Protein AF-A0A1V5CFF1-F1 (afdb_monomer_lite)

pLDDT: mean 86.04, std 8.47, range [60.38, 94.56]

Sequence (68 aa):
MAREFSQERPFTITLAGISLASISKGYFEQDFTCVEGSSGYLEFGYFRGSLREVKSVKKGDPVTVKLD

Secondary structure (DSSP, 8-state):
-HHHHHTT--EEEEETTEEES--BSSTTSSSEEEEE-TTSSEEEEETTS-HHHHH---TT--EEEEE-

Radius of gyration: 11.89 Å; chains: 1; bounding box: 25×24×29 Å

Structure (mmCIF, N/CA/C/O backbone):
data_AF-A0A1V5CFF1-F1
#
_entry.id   AF-A0A1V5CFF1-F1
#
loop_
_atom_site.group_PDB
_atom_site.id
_atom_site.type_symbol
_atom_site.label_atom_id
_atom_site.label_alt_id
_atom_site.label_comp_id
_atom_site.label_asym_id
_atom_site.label_entity_id
_atom_site.label_seq_id
_atom_site.pdbx_PDB_ins_code
_atom_site.Cartn_x
_atom_site.Cartn_y
_atom_site.Cartn_z
_atom_site.occupancy
_atom_site.B_iso_or_equiv
_atom_site.auth_seq_id
_atom_site.auth_comp_id
_atom_site.auth_asym_id
_atom_site.auth_atom_id
_atom_site.pdbx_PDB_model_num
ATOM 1 N N . MET A 1 1 ? 10.226 -8.070 -9.527 1.00 60.38 1 MET A N 1
ATOM 2 C CA . M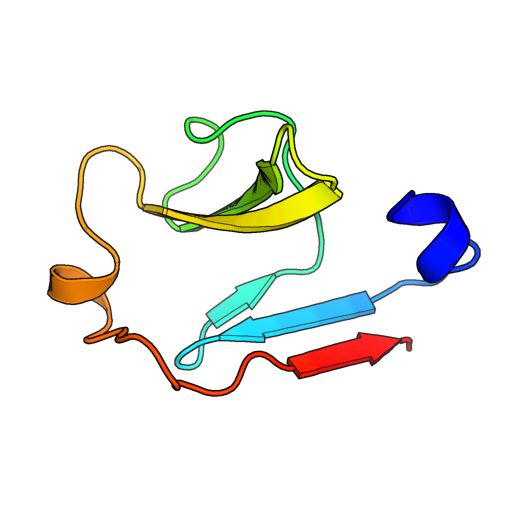ET A 1 1 ? 9.215 -8.764 -8.699 1.00 60.38 1 MET A CA 1
ATOM 3 C C . MET A 1 1 ? 7.767 -8.403 -9.044 1.00 60.38 1 MET A C 1
ATOM 5 O O . MET A 1 1 ? 7.092 -9.244 -9.618 1.00 60.38 1 MET A O 1
ATOM 9 N N . ALA A 1 2 ? 7.258 -7.189 -8.784 1.00 60.66 2 ALA A N 1
ATOM 10 C CA . ALA A 1 2 ? 5.839 -6.888 -9.062 1.00 60.66 2 ALA A CA 1
ATOM 11 C C . ALA A 1 2 ? 5.445 -6.978 -10.552 1.00 60.66 2 ALA A C 1
ATOM 13 O O . ALA A 1 2 ? 4.388 -7.506 -10.881 1.00 60.66 2 ALA A O 1
ATOM 14 N N . ARG A 1 3 ? 6.329 -6.535 -11.458 1.00 62.19 3 ARG A N 1
ATOM 15 C CA . ARG A 1 3 ? 6.154 -6.697 -12.915 1.00 62.19 3 ARG A CA 1
ATOM 16 C C . ARG A 1 3 ? 6.165 -8.156 -13.375 1.00 62.19 3 ARG A C 1
ATOM 18 O O . ARG A 1 3 ? 5.461 -8.505 -14.314 1.00 62.19 3 ARG A O 1
ATOM 25 N N . GLU A 1 4 ? 6.958 -8.996 -12.713 1.00 67.56 4 GLU A N 1
ATOM 26 C CA . GLU A 1 4 ? 7.017 -10.435 -12.997 1.00 67.56 4 GLU A CA 1
ATOM 27 C C . GLU A 1 4 ? 5.757 -11.137 -12.486 1.00 67.56 4 GLU A C 1
ATOM 29 O O . GLU A 1 4 ? 5.189 -11.961 -13.197 1.00 67.56 4 GLU A O 1
ATOM 34 N N . PHE A 1 5 ? 5.276 -10.759 -11.295 1.00 70.94 5 PHE A N 1
ATOM 35 C CA . PHE A 1 5 ? 4.009 -11.243 -10.748 1.00 70.94 5 PHE A CA 1
ATOM 36 C C . PHE A 1 5 ? 2.825 -10.863 -11.642 1.00 70.94 5 PHE A C 1
ATOM 38 O O . PHE A 1 5 ? 1.997 -11.715 -11.953 1.00 70.94 5 PHE A O 1
ATOM 45 N N . SER A 1 6 ? 2.751 -9.602 -12.078 1.00 74.12 6 SER A N 1
ATOM 46 C CA . SER A 1 6 ? 1.647 -9.151 -12.925 1.00 74.12 6 SER A CA 1
ATOM 47 C C . SER A 1 6 ? 1.768 -9.620 -14.373 1.00 74.12 6 SER A C 1
ATOM 49 O O . SER A 1 6 ? 0.810 -9.473 -15.122 1.00 74.12 6 SER A O 1
ATOM 51 N N . GLN A 1 7 ? 2.912 -10.181 -14.786 1.00 80.69 7 GLN A N 1
ATOM 52 C CA . GLN A 1 7 ? 3.214 -10.494 -16.189 1.00 80.69 7 GLN A CA 1
ATOM 53 C C . GLN A 1 7 ? 2.950 -9.296 -17.112 1.00 80.69 7 GLN A C 1
ATOM 55 O O . GLN A 1 7 ? 2.365 -9.439 -18.183 1.00 80.69 7 GLN A O 1
ATOM 60 N N . GLU A 1 8 ? 3.306 -8.099 -16.641 1.00 79.81 8 GLU A N 1
ATOM 61 C CA . GLU A 1 8 ? 3.021 -6.818 -17.305 1.00 79.81 8 GLU A CA 1
ATOM 62 C C . GLU A 1 8 ? 1.528 -6.509 -17.532 1.00 79.81 8 GLU A C 1
ATOM 64 O O . GLU A 1 8 ? 1.193 -5.534 -18.205 1.00 79.81 8 GLU A O 1
ATOM 69 N N . ARG A 1 9 ? 0.615 -7.278 -16.927 1.00 83.38 9 ARG A N 1
ATOM 70 C CA . ARG A 1 9 ? -0.820 -6.990 -16.956 1.00 83.38 9 ARG A CA 1
ATOM 71 C C . ARG A 1 9 ? -1.171 -5.857 -15.995 1.00 83.38 9 ARG A C 1
ATOM 73 O O . ARG A 1 9 ? -0.510 -5.710 -14.956 1.00 83.38 9 ARG A O 1
ATOM 80 N N . PRO A 1 10 ? -2.224 -5.084 -16.307 1.00 88.19 10 PRO A N 1
ATOM 81 C CA . PRO A 1 10 ? -2.837 -4.189 -15.344 1.00 88.19 10 PRO A CA 1
ATOM 82 C C . PRO A 1 10 ? -3.285 -4.962 -14.104 1.00 88.19 10 PRO A C 1
ATOM 84 O O . PRO A 1 10 ? -3.671 -6.132 -14.167 1.00 88.19 10 PRO A O 1
ATOM 87 N N . PHE A 1 11 ? -3.212 -4.296 -12.963 1.00 90.38 11 PHE A N 1
ATOM 88 C CA . PHE A 1 11 ? -3.687 -4.845 -11.711 1.00 90.38 11 PHE A CA 1
ATOM 89 C C . PHE A 1 11 ? -4.273 -3.740 -10.849 1.00 90.38 11 PHE A C 1
ATOM 91 O O . PHE A 1 11 ? -3.916 -2.568 -10.972 1.00 90.38 11 PHE A O 1
ATOM 98 N N . THR A 1 12 ? -5.136 -4.140 -9.926 1.00 92.81 12 THR A N 1
ATOM 99 C CA . THR A 1 12 ? -5.683 -3.261 -8.899 1.00 92.81 12 THR A CA 1
ATOM 100 C C . THR A 1 12 ? -5.370 -3.832 -7.526 1.00 92.81 12 THR A C 1
ATOM 102 O O . THR A 1 12 ? -5.677 -4.990 -7.234 1.00 92.81 12 THR A O 1
ATOM 105 N N . ILE A 1 13 ? -4.762 -3.009 -6.676 1.0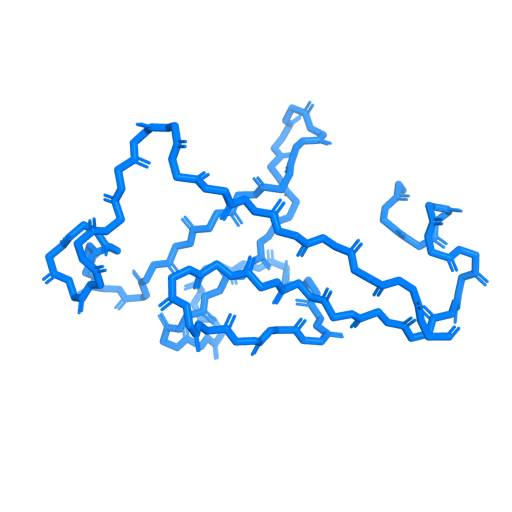0 92.56 13 ILE A N 1
ATOM 106 C CA . ILE A 1 13 ? -4.558 -3.285 -5.257 1.00 92.56 13 ILE A CA 1
ATOM 107 C C . ILE A 1 13 ? -5.654 -2.565 -4.481 1.00 92.56 13 ILE A C 1
ATOM 109 O O . ILE A 1 13 ? -5.834 -1.358 -4.641 1.00 92.56 13 ILE A O 1
ATOM 113 N N . THR A 1 14 ? -6.355 -3.287 -3.612 1.00 94.06 14 THR A N 1
ATOM 114 C CA . THR A 1 14 ? -7.410 -2.732 -2.764 1.00 94.06 14 THR A CA 1
ATOM 115 C C . THR A 1 14 ? -7.101 -2.952 -1.286 1.00 94.06 14 THR A C 1
ATOM 117 O O . THR A 1 14 ? -6.861 -4.082 -0.857 1.00 94.06 14 THR A O 1
ATOM 120 N N . LEU A 1 15 ? -7.152 -1.870 -0.503 1.00 93.88 15 LEU A N 1
ATOM 121 C CA . LEU A 1 15 ? -7.001 -1.861 0.958 1.00 93.88 15 LEU A CA 1
ATOM 122 C C . LEU A 1 15 ? -7.914 -0.786 1.556 1.00 93.88 15 LEU A C 1
ATOM 124 O O . LEU A 1 15 ? -7.849 0.370 1.149 1.00 93.88 15 LEU A O 1
ATOM 128 N N . ALA A 1 16 ? -8.751 -1.152 2.533 1.00 91.50 16 ALA A N 1
ATOM 129 C CA . ALA A 1 16 ? -9.629 -0.218 3.256 1.00 91.50 16 ALA A CA 1
ATOM 130 C C . ALA A 1 16 ? -10.421 0.749 2.340 1.00 91.50 16 ALA A C 1
ATOM 132 O O . ALA A 1 16 ? -10.538 1.947 2.607 1.00 91.50 16 ALA A O 1
ATOM 133 N N . GLY A 1 17 ? -10.938 0.224 1.221 1.00 89.25 17 GLY A N 1
ATOM 134 C CA . GLY A 1 17 ? -11.707 0.983 0.227 1.00 89.25 17 GLY A CA 1
ATOM 135 C C . GLY A 1 17 ? -10.879 1.882 -0.701 1.00 89.25 17 GLY A C 1
ATOM 136 O O . GLY A 1 17 ? -11.450 2.557 -1.551 1.00 89.25 17 GLY A O 1
ATOM 137 N N . ILE A 1 18 ? -9.552 1.900 -0.568 1.00 90.50 18 ILE A N 1
ATOM 138 C CA . ILE A 1 18 ? -8.638 2.569 -1.501 1.00 90.50 18 ILE A CA 1
ATOM 139 C C . ILE A 1 18 ? -8.300 1.599 -2.622 1.00 90.50 18 ILE A C 1
ATOM 141 O O . ILE A 1 18 ? -8.063 0.423 -2.352 1.00 90.50 18 ILE A O 1
ATOM 145 N N . SER A 1 19 ? -8.241 2.100 -3.854 1.00 91.69 19 SER A N 1
ATOM 146 C CA . SER A 1 19 ? -7.771 1.346 -5.017 1.00 91.69 19 SER A CA 1
ATOM 147 C C . SER A 1 19 ? -6.534 2.012 -5.606 1.00 91.69 19 SER A C 1
ATOM 149 O O . SER A 1 19 ? -6.534 3.220 -5.833 1.00 91.69 19 SER A O 1
ATOM 151 N N . LEU A 1 20 ? -5.489 1.223 -5.842 1.00 90.31 20 LEU A N 1
ATOM 152 C CA . LEU A 1 20 ? -4.218 1.654 -6.421 1.00 90.31 20 LEU A CA 1
ATOM 153 C C . LEU A 1 20 ? -3.909 0.781 -7.640 1.00 90.31 20 LEU A C 1
ATOM 155 O O . LEU A 1 20 ? -3.995 -0.442 -7.557 1.00 90.31 20 LEU A O 1
ATOM 159 N N . ALA A 1 21 ? -3.529 1.407 -8.753 1.00 88.75 21 ALA A N 1
ATOM 160 C CA . ALA A 1 21 ? -3.192 0.722 -10.009 1.00 88.75 21 ALA A CA 1
ATOM 161 C C . ALA A 1 21 ? -1.679 0.711 -10.306 1.00 88.75 21 ALA A C 1
ATOM 163 O O . ALA A 1 21 ? -1.244 0.323 -11.388 1.00 88.75 21 ALA A O 1
ATOM 164 N N . SER A 1 22 ? -0.862 1.182 -9.362 1.00 86.00 22 SER A N 1
ATOM 165 C CA . SER A 1 22 ? 0.586 1.287 -9.518 1.00 86.00 22 SER A CA 1
ATOM 166 C C . SER A 1 22 ? 1.304 1.105 -8.188 1.00 86.00 22 SER A C 1
ATOM 168 O O . SER A 1 22 ? 0.758 1.404 -7.127 1.00 86.00 22 SER A O 1
ATOM 170 N N . ILE A 1 23 ? 2.558 0.666 -8.273 1.00 87.81 23 ILE A N 1
ATOM 171 C CA . ILE A 1 23 ? 3.498 0.644 -7.154 1.00 87.81 23 ILE A CA 1
ATOM 172 C C . ILE A 1 23 ? 4.482 1.792 -7.374 1.00 87.81 23 ILE A C 1
ATOM 174 O O . ILE A 1 23 ? 5.129 1.874 -8.421 1.00 87.81 23 ILE A O 1
ATOM 178 N N . SER A 1 24 ? 4.556 2.688 -6.402 1.00 85.81 24 SER A N 1
ATOM 179 C CA . SER A 1 24 ? 5.425 3.861 -6.404 1.00 85.81 24 SER A CA 1
ATOM 180 C C . SER A 1 24 ? 6.847 3.515 -5.980 1.00 85.81 24 SER A C 1
ATOM 182 O O . SER A 1 24 ? 7.093 2.527 -5.286 1.00 85.81 24 SER A O 1
ATOM 184 N N . LYS A 1 25 ? 7.799 4.372 -6.364 1.00 81.50 25 LYS A N 1
ATOM 185 C CA . LYS A 1 25 ? 9.212 4.233 -5.968 1.00 81.50 25 LYS A CA 1
ATOM 186 C C . LYS A 1 25 ? 9.510 4.811 -4.584 1.00 81.50 25 LYS A C 1
ATOM 188 O O . LYS A 1 25 ? 10.590 4.577 -4.049 1.00 81.50 25 LYS A O 1
ATOM 193 N N . GLY A 1 26 ? 8.579 5.569 -4.008 1.00 78.19 26 GLY A N 1
ATOM 194 C CA . GLY A 1 26 ? 8.733 6.171 -2.691 1.00 78.19 26 GLY A CA 1
ATOM 195 C C . GLY A 1 26 ? 7.430 6.742 -2.144 1.00 78.19 26 GLY A C 1
ATOM 196 O O . GLY A 1 26 ? 6.493 7.019 -2.883 1.00 78.19 26 GLY A O 1
ATOM 197 N N . TYR A 1 27 ? 7.398 6.946 -0.828 1.00 76.06 27 TYR A N 1
ATOM 198 C CA . TYR A 1 27 ? 6.223 7.355 -0.044 1.00 76.06 27 TYR A CA 1
ATOM 199 C C . TYR A 1 27 ? 5.758 8.810 -0.224 1.00 76.06 27 TYR A C 1
ATOM 201 O O . TYR A 1 27 ? 4.826 9.242 0.448 1.00 76.06 27 TYR A O 1
ATOM 209 N N . PHE A 1 28 ? 6.440 9.595 -1.055 1.00 73.19 28 PHE A N 1
ATOM 210 C CA . PHE A 1 28 ? 6.232 11.042 -1.184 1.00 73.19 28 PHE A CA 1
ATOM 211 C C . PHE A 1 28 ? 5.477 11.445 -2.452 1.00 73.19 28 PHE A C 1
ATOM 213 O O . PHE A 1 28 ? 5.269 12.631 -2.684 1.00 73.19 28 PHE A O 1
ATOM 220 N N . GLU A 1 29 ? 5.101 10.482 -3.291 1.00 65.25 29 GLU A N 1
ATOM 221 C CA . GLU A 1 29 ? 4.496 10.775 -4.590 1.00 65.25 29 GLU A CA 1
ATOM 222 C C . GLU A 1 29 ? 2.999 11.095 -4.480 1.00 65.25 29 GLU A C 1
ATOM 224 O O . GLU A 1 29 ? 2.487 11.858 -5.297 1.00 65.25 29 GLU A O 1
ATOM 229 N N . GLN A 1 30 ? 2.290 10.522 -3.498 1.00 74.06 30 GLN A N 1
ATOM 230 C CA . GLN A 1 30 ? 0.832 10.623 -3.360 1.00 74.06 30 GLN A CA 1
ATOM 231 C C . GLN A 1 30 ? 0.391 10.514 -1.894 1.00 74.06 30 GLN A C 1
ATOM 233 O O . GLN A 1 30 ? 1.105 9.950 -1.063 1.00 74.06 30 GLN A O 1
ATOM 238 N N . ASP A 1 31 ? -0.824 10.989 -1.594 1.00 81.88 31 ASP A N 1
ATOM 239 C CA . ASP A 1 31 ? -1.430 10.873 -0.262 1.00 81.88 31 ASP A CA 1
ATOM 240 C C . ASP A 1 31 ? -1.464 9.416 0.206 1.00 81.88 31 ASP A C 1
ATOM 242 O O . ASP A 1 31 ? -0.972 9.120 1.286 1.00 81.88 31 ASP A O 1
ATOM 246 N N . PHE A 1 32 ? -1.962 8.493 -0.625 1.00 86.69 32 PHE A N 1
ATOM 247 C CA . PHE A 1 32 ? -1.910 7.049 -0.387 1.00 86.69 32 PHE A CA 1
ATOM 248 C C . PHE A 1 32 ? -0.917 6.408 -1.339 1.00 86.69 32 PHE A C 1
ATOM 250 O O . PHE A 1 32 ? -1.060 6.520 -2.553 1.00 86.69 32 PHE A O 1
ATOM 257 N N . THR A 1 33 ? 0.060 5.697 -0.790 1.00 89.56 33 THR A N 1
ATOM 258 C CA . THR A 1 33 ? 1.121 5.097 -1.594 1.00 89.56 33 THR A CA 1
ATOM 259 C C . THR A 1 33 ? 1.251 3.610 -1.289 1.00 89.56 33 THR A C 1
ATOM 261 O O . THR A 1 33 ? 1.228 3.207 -0.125 1.00 89.56 33 THR A O 1
ATOM 264 N N . CYS A 1 34 ? 1.422 2.806 -2.338 1.00 90.00 34 CYS A N 1
ATOM 265 C CA . CYS A 1 34 ? 1.923 1.440 -2.238 1.00 90.00 34 CYS A CA 1
ATOM 266 C C . CYS A 1 34 ? 3.342 1.397 -2.807 1.00 90.00 34 CYS A C 1
ATOM 268 O O . CYS A 1 34 ? 3.562 1.878 -3.917 1.00 90.00 34 CYS A O 1
ATOM 270 N N . VAL A 1 35 ? 4.292 0.846 -2.057 1.00 90.12 35 VAL A N 1
ATOM 271 C CA . VAL A 1 35 ? 5.687 0.675 -2.485 1.00 90.12 35 VAL A CA 1
ATOM 272 C C . VAL A 1 35 ? 6.116 -0.779 -2.328 1.00 90.12 35 VAL A C 1
ATOM 274 O O . VAL A 1 35 ? 5.503 -1.548 -1.588 1.00 90.12 35 VAL A O 1
ATOM 277 N N . GLU A 1 36 ? 7.193 -1.155 -3.009 1.00 89.31 36 GLU A N 1
ATOM 278 C CA . GLU A 1 36 ? 7.896 -2.407 -2.738 1.00 89.31 36 GLU A CA 1
ATOM 279 C C . GLU A 1 36 ? 8.889 -2.179 -1.591 1.00 89.31 36 GLU A C 1
ATOM 281 O O . GLU A 1 36 ? 9.823 -1.383 -1.708 1.00 89.31 36 GLU A O 1
ATOM 286 N N . GLY A 1 37 ? 8.657 -2.849 -0.464 1.00 87.12 37 GLY A N 1
ATOM 287 C CA . GLY A 1 37 ? 9.544 -2.823 0.692 1.00 87.12 37 GLY A CA 1
ATOM 288 C C . GLY A 1 37 ? 10.841 -3.584 0.436 1.00 87.12 37 GLY A C 1
ATOM 289 O O . GLY A 1 37 ? 10.908 -4.488 -0.397 1.00 87.12 37 GLY A O 1
ATOM 290 N N . SER A 1 38 ? 11.879 -3.293 1.221 1.00 86.88 38 SER A N 1
ATOM 291 C CA . SER 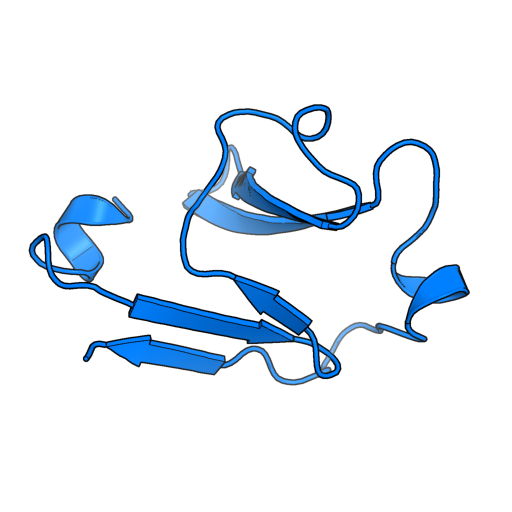A 1 38 ? 13.201 -3.935 1.089 1.00 86.88 38 SER A CA 1
ATOM 292 C C . SER A 1 38 ? 13.192 -5.455 1.304 1.00 86.88 38 SER A C 1
ATOM 294 O O . SER A 1 38 ? 14.135 -6.141 0.920 1.00 86.88 38 SER A O 1
ATOM 296 N N . SER A 1 39 ? 12.128 -5.984 1.909 1.00 87.44 39 SER A N 1
ATOM 297 C CA . SER A 1 39 ? 11.906 -7.412 2.152 1.00 87.44 39 SER A CA 1
ATOM 298 C C . SER A 1 39 ? 11.102 -8.117 1.046 1.00 87.44 39 SER A C 1
ATOM 300 O O . SER A 1 39 ? 10.793 -9.298 1.189 1.00 87.44 39 SER A O 1
ATOM 302 N N . GLY A 1 40 ? 10.762 -7.419 -0.045 1.00 84.81 40 GLY A N 1
ATOM 303 C CA . GLY A 1 40 ? 10.002 -7.971 -1.176 1.00 84.81 40 GLY A CA 1
ATOM 304 C C . GLY A 1 40 ? 8.485 -8.027 -0.961 1.00 84.81 40 GLY A C 1
ATOM 305 O O . GLY A 1 40 ? 7.778 -8.671 -1.734 1.00 84.81 40 GLY A O 1
ATOM 306 N N . TYR A 1 41 ? 7.970 -7.369 0.082 1.00 88.44 41 TYR A N 1
ATOM 307 C CA . TYR A 1 41 ? 6.534 -7.243 0.342 1.00 88.44 41 TYR A CA 1
ATOM 308 C C . TYR A 1 41 ? 5.996 -5.894 -0.137 1.00 88.44 41 TYR A C 1
ATOM 310 O O . TYR A 1 41 ? 6.726 -4.908 -0.216 1.00 88.44 41 TYR A O 1
ATOM 318 N N . LEU A 1 42 ? 4.691 -5.844 -0.409 1.00 89.44 42 LEU A N 1
ATOM 319 C CA . LEU A 1 42 ? 3.992 -4.580 -0.611 1.00 89.44 42 LEU A CA 1
ATOM 320 C C . LEU A 1 42 ? 3.836 -3.862 0.728 1.00 89.44 42 LEU A C 1
ATOM 322 O O . LEU A 1 42 ? 3.292 -4.417 1.685 1.00 89.44 42 LEU A O 1
ATOM 326 N N . GLU A 1 43 ? 4.277 -2.615 0.768 1.00 91.50 43 GLU A N 1
ATOM 327 C CA . GLU A 1 43 ? 4.092 -1.724 1.902 1.00 91.50 43 GLU A CA 1
ATOM 328 C C . GLU A 1 43 ? 3.122 -0.607 1.525 1.00 91.50 43 GLU A C 1
ATOM 330 O O . GLU A 1 43 ? 3.051 -0.173 0.373 1.00 91.50 43 GLU A O 1
ATOM 335 N N . PHE A 1 44 ? 2.362 -0.143 2.513 1.00 91.25 44 PHE A N 1
ATOM 336 C CA . PHE A 1 44 ? 1.351 0.892 2.340 1.00 91.25 44 PHE A CA 1
ATOM 337 C C . PHE A 1 44 ? 1.657 2.045 3.284 1.00 91.25 44 PHE A C 1
ATOM 339 O O . PHE A 1 44 ? 1.910 1.831 4.471 1.00 91.25 44 PHE A O 1
ATOM 346 N N . GLY A 1 45 ? 1.592 3.271 2.774 1.00 89.06 45 GLY A N 1
ATOM 347 C CA . GLY A 1 45 ? 1.831 4.474 3.562 1.00 89.06 45 GLY A CA 1
ATOM 348 C C . GLY A 1 45 ? 0.875 5.607 3.226 1.00 89.06 45 GLY A C 1
ATOM 349 O O . GLY A 1 45 ? 0.221 5.603 2.180 1.00 89.06 45 GLY A O 1
ATOM 350 N N . TYR A 1 46 ? 0.819 6.575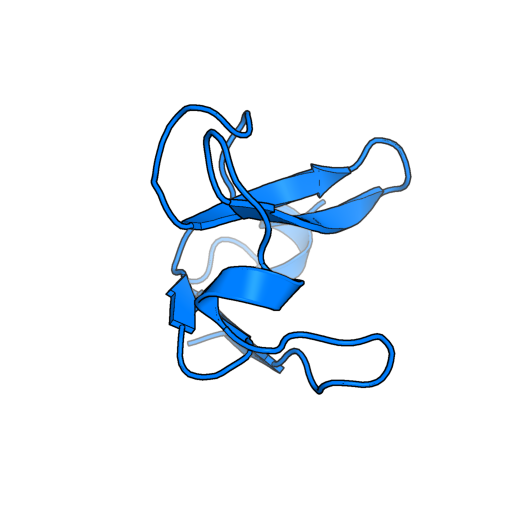 4.141 1.00 89.12 46 TYR A N 1
ATOM 351 C CA . TYR A 1 46 ? 0.156 7.853 3.930 1.00 89.12 46 TYR A CA 1
ATOM 352 C C . TYR A 1 46 ? 1.180 8.983 4.046 1.00 89.12 46 TYR A C 1
ATOM 354 O O . TYR A 1 46 ? 1.890 9.058 5.055 1.00 89.12 46 TYR A O 1
ATOM 362 N N . PHE A 1 47 ? 1.295 9.843 3.035 1.00 87.50 47 PHE A N 1
ATOM 363 C CA . PHE A 1 47 ? 2.286 10.917 3.066 1.00 87.50 47 PHE A CA 1
ATOM 364 C C . PHE A 1 47 ? 1.992 11.889 4.215 1.00 87.50 47 PHE A C 1
ATOM 366 O O . PHE A 1 47 ? 0.887 12.409 4.343 1.00 87.50 47 PHE A O 1
ATOM 373 N N . ARG A 1 48 ? 2.997 12.133 5.068 1.00 86.19 48 ARG A N 1
ATOM 374 C CA . ARG A 1 48 ? 2.888 13.004 6.256 1.00 86.19 48 ARG A CA 1
ATOM 375 C C . ARG A 1 48 ? 1.699 12.663 7.170 1.00 86.19 48 ARG A C 1
ATOM 377 O O . ARG A 1 48 ? 1.048 13.556 7.705 1.00 86.19 48 ARG A O 1
ATOM 384 N N . GLY A 1 49 ? 1.439 11.378 7.393 1.00 86.94 49 GLY A N 1
ATOM 385 C CA . GLY A 1 49 ? 0.424 10.951 8.351 1.00 86.94 49 GLY A CA 1
ATOM 386 C C . GLY A 1 49 ? 0.397 9.444 8.566 1.00 86.94 49 GLY A C 1
ATOM 387 O O . GLY A 1 49 ? 1.381 8.744 8.332 1.00 86.94 49 GLY A O 1
ATOM 388 N N . SER A 1 50 ? -0.746 8.950 9.036 1.00 87.31 50 SER A N 1
ATOM 389 C CA . SER A 1 50 ? -0.930 7.560 9.447 1.00 87.31 50 SER A CA 1
ATOM 390 C C . SER A 1 50 ? -2.132 6.932 8.747 1.00 87.31 50 SER A C 1
ATOM 392 O O . SER A 1 50 ? -3.263 7.395 8.893 1.00 87.31 50 SER A O 1
ATOM 394 N N . LEU A 1 51 ? -1.917 5.811 8.050 1.00 88.62 51 LEU A N 1
ATOM 395 C CA . LEU A 1 51 ? -3.009 5.010 7.477 1.00 88.62 51 LEU A CA 1
ATOM 396 C C . LEU A 1 51 ? -4.014 4.545 8.536 1.00 88.62 51 LEU A C 1
ATOM 398 O O . LEU A 1 51 ? -5.211 4.445 8.262 1.00 88.62 51 LEU A O 1
ATOM 402 N N . ARG A 1 52 ? -3.537 4.281 9.756 1.00 91.44 52 ARG A N 1
ATOM 403 C CA . ARG A 1 52 ? -4.400 3.914 10.879 1.00 91.44 52 ARG A CA 1
ATOM 404 C C . ARG A 1 52 ? -5.330 5.064 11.254 1.00 91.44 52 ARG A C 1
ATOM 406 O O . ARG A 1 52 ? -6.494 4.816 11.525 1.00 91.44 52 ARG A O 1
ATOM 413 N N . GLU A 1 53 ? -4.848 6.300 11.267 1.00 91.88 53 GLU A N 1
ATOM 414 C CA . GLU A 1 53 ? -5.669 7.454 11.652 1.00 91.88 53 GLU A CA 1
ATOM 415 C C . GLU A 1 53 ? -6.652 7.839 10.544 1.00 91.88 53 GLU A C 1
ATOM 417 O O . GLU A 1 53 ? -7.828 8.062 10.811 1.00 91.88 53 GLU A O 1
ATOM 422 N N . VAL A 1 54 ? -6.197 7.848 9.288 1.00 90.12 54 VAL A N 1
ATOM 423 C CA . VAL A 1 54 ? -7.007 8.319 8.152 1.00 90.12 54 VAL A CA 1
ATOM 424 C C . VAL A 1 54 ? -8.017 7.268 7.680 1.00 90.12 54 VAL A C 1
ATOM 426 O O . VAL A 1 54 ? -9.104 7.610 7.214 1.00 90.12 54 VAL A O 1
ATOM 429 N N . LYS A 1 55 ? -7.673 5.977 7.765 1.00 89.88 55 LYS A N 1
ATOM 430 C CA . LYS A 1 55 ? -8.475 4.878 7.194 1.00 89.88 55 LYS A CA 1
ATOM 431 C C . LYS A 1 55 ? -8.802 3.761 8.176 1.00 89.88 55 LYS A C 1
ATOM 433 O O . LYS A 1 55 ? -9.415 2.780 7.774 1.00 89.88 55 LYS A O 1
ATOM 438 N N . SER A 1 56 ? -8.417 3.893 9.448 1.00 92.88 56 SER A N 1
ATOM 439 C CA . SER A 1 56 ? -8.618 2.848 10.467 1.00 92.88 56 SER A CA 1
ATOM 440 C C . SER A 1 56 ? -7.983 1.499 10.108 1.00 92.88 56 SER A C 1
ATOM 442 O O . SER A 1 56 ? -8.388 0.468 10.644 1.00 92.88 56 SER A O 1
ATOM 444 N N . VAL A 1 57 ? -6.964 1.508 9.237 1.00 93.44 57 VAL A N 1
ATOM 445 C CA . VAL A 1 57 ? -6.240 0.297 8.832 1.00 93.44 57 VAL A CA 1
ATOM 446 C C . VAL A 1 57 ? -5.525 -0.309 10.036 1.00 93.44 57 VAL A C 1
ATOM 448 O O . VAL A 1 57 ? -4.843 0.383 10.804 1.00 93.44 57 VAL A O 1
ATOM 451 N N . LYS A 1 58 ? -5.635 -1.626 10.177 1.00 94.12 58 LYS A N 1
ATOM 452 C CA . LYS A 1 58 ? -4.983 -2.418 11.220 1.00 94.12 58 LYS A CA 1
ATOM 453 C C . LYS A 1 58 ? -4.410 -3.717 10.659 1.00 94.12 58 LYS A C 1
ATOM 455 O O . LYS A 1 58 ? -4.760 -4.192 9.583 1.00 94.12 58 LYS A O 1
ATOM 460 N N . LYS A 1 59 ? -3.514 -4.323 11.439 1.00 93.06 59 LYS A N 1
ATOM 461 C CA . LYS A 1 59 ? -2.975 -5.649 11.132 1.00 93.06 59 LYS A CA 1
ATOM 462 C C . LYS A 1 59 ? -4.121 -6.661 11.041 1.00 93.06 59 LYS A C 1
ATOM 464 O O . LYS A 1 59 ? -4.956 -6.719 11.940 1.00 93.06 59 LYS A O 1
ATOM 469 N N . GLY A 1 60 ? -4.102 -7.469 9.985 1.00 93.69 60 GLY A N 1
ATOM 470 C CA . GLY A 1 60 ? -5.135 -8.465 9.702 1.00 93.69 60 GLY A CA 1
ATOM 471 C C . GLY A 1 60 ? -6.244 -7.968 8.777 1.00 93.69 60 GLY A C 1
ATOM 472 O O . GLY A 1 60 ? -7.053 -8.787 8.351 1.00 93.69 60 GLY A O 1
ATOM 473 N N . ASP A 1 61 ? -6.275 -6.676 8.431 1.00 94.38 61 ASP A N 1
ATOM 474 C CA . ASP A 1 61 ? -7.183 -6.202 7.390 1.00 94.38 6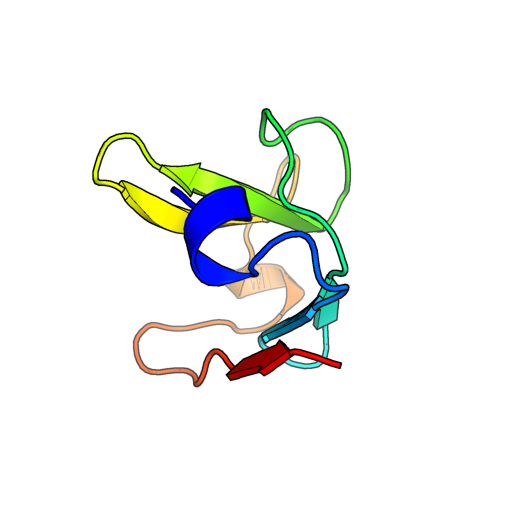1 ASP A CA 1
ATOM 475 C C . ASP A 1 61 ? -6.826 -6.831 6.034 1.00 94.38 61 ASP A C 1
ATOM 477 O O . ASP A 1 61 ? -5.641 -7.002 5.719 1.00 94.38 61 ASP A O 1
ATOM 481 N N . PRO A 1 62 ? -7.835 -7.184 5.222 1.00 94.56 62 PRO A N 1
ATOM 482 C CA . PRO A 1 62 ? -7.599 -7.808 3.935 1.00 94.56 62 PRO A CA 1
ATOM 483 C C . PRO A 1 62 ? -6.966 -6.817 2.955 1.00 94.56 62 PRO A C 1
ATOM 485 O O . PRO A 1 62 ? -7.419 -5.681 2.800 1.00 94.56 62 PRO A O 1
ATOM 488 N N . VAL A 1 63 ? -5.959 -7.305 2.237 1.00 94.00 63 VAL A N 1
ATOM 489 C CA . VAL A 1 63 ? -5.407 -6.674 1.037 1.00 94.00 63 VAL A CA 1
ATOM 490 C C . VAL A 1 63 ? -5.756 -7.574 -0.137 1.00 94.00 63 VAL A C 1
ATOM 492 O O . VAL A 1 63 ? -5.483 -8.773 -0.099 1.00 94.00 63 VAL A O 1
ATOM 495 N N . THR A 1 64 ? -6.367 -7.010 -1.173 1.00 93.94 64 THR A N 1
ATOM 496 C CA . THR A 1 64 ? -6.693 -7.749 -2.400 1.00 93.94 64 THR A CA 1
ATOM 497 C C . THR A 1 64 ? -5.833 -7.239 -3.540 1.00 93.94 64 THR A C 1
ATOM 499 O O . THR A 1 64 ? -5.725 -6.032 -3.730 1.00 93.94 64 THR A O 1
ATOM 502 N N . VAL A 1 65 ? -5.249 -8.154 -4.309 1.00 91.25 65 VAL A N 1
ATOM 503 C CA . VAL A 1 65 ? -4.596 -7.845 -5.582 1.00 91.2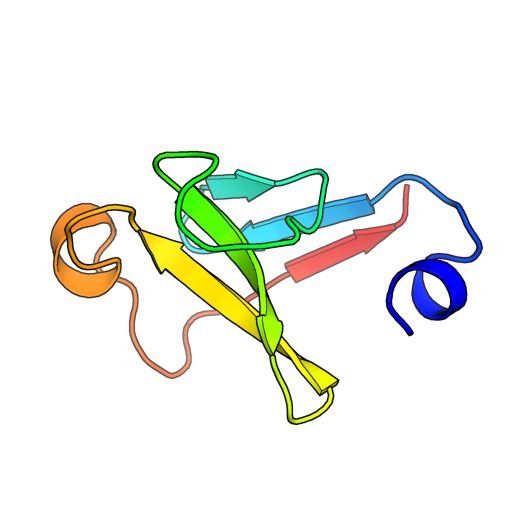5 65 VAL A CA 1
ATOM 504 C C . VAL A 1 65 ? -5.349 -8.593 -6.669 1.00 91.25 65 VAL A C 1
ATOM 506 O O . VAL A 1 65 ? -5.462 -9.817 -6.616 1.00 91.25 65 VAL A O 1
ATOM 509 N N . LYS A 1 66 ? -5.890 -7.855 -7.633 1.00 91.94 66 LYS A N 1
ATOM 510 C CA . LYS A 1 66 ? -6.599 -8.405 -8.787 1.00 91.94 66 LYS A CA 1
ATOM 511 C C . LYS A 1 66 ? -5.793 -8.110 -10.043 1.00 91.94 66 LYS A C 1
ATOM 513 O O . LYS A 1 66 ? -5.460 -6.954 -10.274 1.00 91.94 66 LYS A O 1
ATOM 518 N N . LEU A 1 67 ? -5.494 -9.142 -10.827 1.00 89.62 67 LEU A N 1
ATOM 519 C CA . LEU A 1 67 ? -5.033 -8.979 -12.204 1.00 89.62 67 LEU A CA 1
ATOM 520 C C . LEU A 1 67 ? -6.263 -8.771 -13.086 1.00 89.62 67 LEU A C 1
ATOM 522 O O . LEU A 1 67 ? -7.272 -9.459 -12.886 1.00 89.62 67 LEU A O 1
ATOM 526 N N . ASP A 1 68 ? -6.185 -7.824 -14.011 1.00 79.62 68 ASP A N 1
ATOM 527 C CA . ASP A 1 68 ? -7.215 -7.648 -15.035 1.00 79.62 68 ASP A CA 1
ATOM 528 C C . ASP A 1 68 ? -6.979 -8.554 -16.254 1.00 79.62 68 ASP A C 1
ATOM 530 O O . ASP A 1 68 ? -5.808 -8.911 -16.548 1.00 79.62 68 ASP A O 1
#

Foldseek 3Di:
DVCVVLVVFFKWKDFLRDIDRDADCDQAPDQWHWHQDPVRDIDIDGPPDGCCVPRVDDPPGDIDMGGD